Protein AF-A0A9E4MYZ8-F1 (afdb_monomer)

Foldseek 3Di:
DAELVPDDPVVNVVLVVVLVVVVVVDDDDPDPVVSVVVSQVVCVVVVYHHPPPPD

Secondary structure (DSSP, 8-state):
-EEGGGS-HHHHHHHHHHHHHHHHTS---S-HHHHHHHHHHHHHHTTEE------

Mean predicted aligned error: 5.53 Å

Solvent-accessible surface area (backbone atoms only — not comparable to full-atom values): 3368 Å² total; per-residue (Å²): 115,47,49,53,88,75,47,53,72,66,58,50,48,52,52,52,52,52,49,51,56,54,52,70,78,42,79,87,67,95,42,71,68,59,53,51,50,51,49,52,51,57,34,44,76,74,39,31,38,80,78,74,78,85,121

Structure (mmCIF, N/CA/C/O backbone):
data_AF-A0A9E4MYZ8-F1
#
_entry.id   AF-A0A9E4MYZ8-F1
#
loop_
_atom_site.group_PDB
_atom_site.id
_atom_site.type_symbol
_atom_site.label_atom_id
_atom_site.label_alt_id
_atom_site.label_comp_id
_atom_site.label_asym_id
_atom_site.label_entity_id
_atom_site.label_seq_id
_atom_site.pdbx_PDB_ins_code
_atom_site.Cartn_x
_atom_site.Cartn_y
_atom_site.Cartn_z
_atom_site.occupancy
_atom_site.B_iso_or_equiv
_atom_site.auth_seq_id
_atom_site.auth_comp_id
_atom_site.auth_asym_id
_atom_site.auth_atom_id
_atom_site.pdbx_PDB_model_num
ATOM 1 N N . MET A 1 1 ? -13.710 1.789 0.216 1.00 68.50 1 MET A N 1
ATOM 2 C CA . MET A 1 1 ? -12.248 1.938 0.086 1.00 68.50 1 MET A CA 1
ATOM 3 C C . MET A 1 1 ? -11.733 2.334 1.460 1.00 68.50 1 MET A C 1
ATOM 5 O O . MET A 1 1 ? -12.284 3.266 2.032 1.00 68.50 1 MET A O 1
ATOM 9 N N . ILE A 1 2 ? -10.813 1.568 2.044 1.00 86.38 2 ILE A N 1
ATOM 10 C CA . ILE A 1 2 ? -10.283 1.817 3.396 1.00 86.38 2 ILE A CA 1
ATOM 11 C C . ILE A 1 2 ? -9.279 2.964 3.302 1.00 86.38 2 ILE A C 1
ATOM 13 O O . ILE A 1 2 ? -8.497 3.004 2.354 1.00 86.38 2 ILE A O 1
A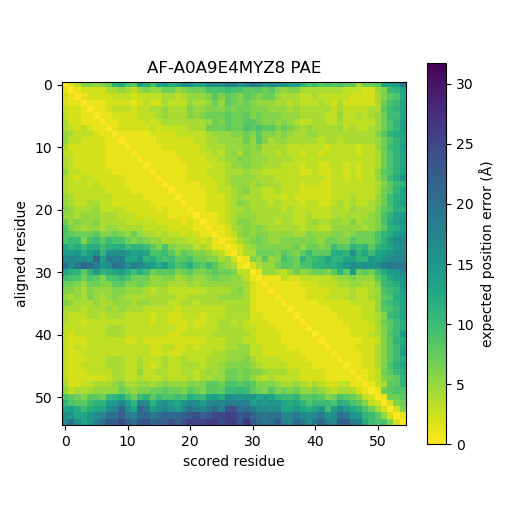TOM 17 N N . LYS A 1 3 ? -9.283 3.913 4.239 1.00 87.88 3 LYS A N 1
ATOM 18 C CA . LYS A 1 3 ? -8.273 4.975 4.219 1.00 87.88 3 LYS A CA 1
ATOM 19 C C . LYS A 1 3 ? -6.977 4.469 4.831 1.00 87.88 3 LYS A C 1
ATOM 21 O O . LYS A 1 3 ? -6.998 3.831 5.881 1.00 87.88 3 LYS A O 1
ATOM 26 N N . TRP A 1 4 ? -5.849 4.794 4.212 1.00 86.75 4 TRP A N 1
ATOM 27 C CA . TRP A 1 4 ? -4.535 4.446 4.750 1.00 86.75 4 TRP A CA 1
ATOM 28 C C . TRP A 1 4 ? -4.358 4.933 6.196 1.00 86.75 4 TRP A C 1
ATOM 30 O O . TRP A 1 4 ? -3.889 4.183 7.042 1.00 86.75 4 TRP A O 1
ATOM 40 N N . GLU A 1 5 ? -4.811 6.150 6.499 1.00 87.06 5 GLU A N 1
ATOM 41 C CA . GLU A 1 5 ? -4.768 6.750 7.842 1.00 87.06 5 GLU A CA 1
ATOM 42 C C . GLU A 1 5 ? -5.574 5.977 8.902 1.00 87.06 5 GLU A C 1
ATOM 44 O O . GLU A 1 5 ? -5.260 6.056 10.084 1.00 87.06 5 GLU A O 1
ATOM 49 N N . THR A 1 6 ? -6.583 5.208 8.480 1.00 89.75 6 THR A N 1
ATOM 50 C CA . THR A 1 6 ? -7.424 4.392 9.372 1.00 89.75 6 THR A CA 1
ATOM 51 C C . THR A 1 6 ? -6.851 3.001 9.623 1.00 89.75 6 THR A C 1
ATOM 53 O O . THR A 1 6 ? -7.368 2.278 10.468 1.00 89.75 6 THR A O 1
ATOM 56 N N . LEU A 1 7 ? -5.800 2.608 8.894 1.00 88.44 7 LEU A N 1
ATOM 57 C CA . LEU A 1 7 ? -5.116 1.341 9.122 1.00 88.44 7 LEU A CA 1
ATOM 58 C C . LEU A 1 7 ? -4.249 1.432 10.373 1.00 88.44 7 LEU A C 1
ATOM 60 O O . LEU A 1 7 ? -3.477 2.382 10.531 1.00 88.44 7 LEU A O 1
ATOM 64 N N . ASP A 1 8 ? -4.299 0.386 11.192 1.00 92.25 8 ASP A N 1
ATOM 65 C CA . ASP A 1 8 ? -3.357 0.193 12.283 1.00 92.25 8 ASP A CA 1
ATOM 66 C C . ASP A 1 8 ? -1.911 0.258 11.801 1.00 92.25 8 ASP A C 1
ATOM 68 O O . ASP A 1 8 ? -1.563 -0.136 10.682 1.00 92.25 8 ASP A O 1
ATOM 72 N N . ARG A 1 9 ? -1.034 0.709 12.697 1.00 88.75 9 ARG A N 1
ATOM 73 C CA . ARG A 1 9 ? 0.394 0.850 12.412 1.00 88.75 9 ARG A CA 1
ATOM 74 C C . ARG A 1 9 ? 1.019 -0.457 11.924 1.00 88.75 9 ARG A C 1
ATOM 76 O O . ARG A 1 9 ? 1.851 -0.427 11.026 1.00 88.75 9 ARG A O 1
ATOM 83 N N . ASP A 1 10 ? 0.593 -1.582 12.489 1.00 93.38 10 ASP A N 1
ATOM 84 C CA . ASP A 1 10 ? 1.060 -2.915 12.102 1.00 93.38 10 ASP A CA 1
ATOM 85 C C . ASP A 1 10 ? 0.639 -3.267 10.665 1.00 93.38 10 ASP A C 1
ATOM 87 O O . ASP A 1 10 ? 1.467 -3.654 9.841 1.00 93.38 10 ASP A O 1
ATOM 91 N N . ALA A 1 11 ? -0.621 -2.993 10.309 1.00 90.62 11 ALA A N 1
ATOM 92 C CA . ALA A 1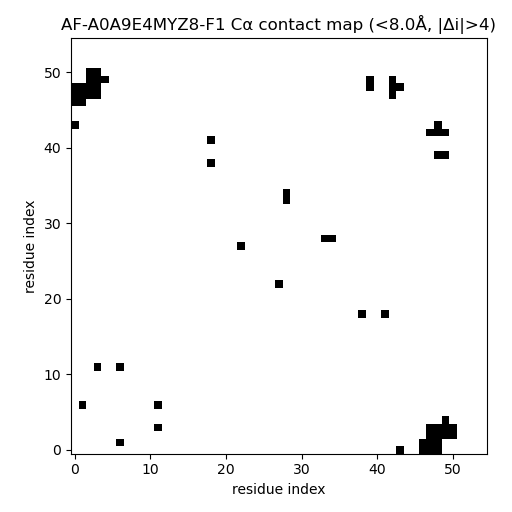 11 ? -1.124 -3.180 8.951 1.00 90.62 11 ALA A CA 1
ATOM 93 C C . ALA A 1 11 ? -0.392 -2.283 7.938 1.00 90.62 11 ALA A C 1
ATOM 95 O O . ALA A 1 11 ? -0.036 -2.735 6.850 1.00 90.62 11 ALA A O 1
ATOM 96 N N . GLN A 1 12 ? -0.111 -1.027 8.298 1.00 90.50 12 GLN A N 1
ATOM 97 C CA . GLN A 1 12 ? 0.675 -0.118 7.459 1.00 90.50 12 GLN A CA 1
ATOM 98 C C . GLN A 1 12 ? 2.113 -0.610 7.244 1.00 90.50 12 GLN A C 1
ATOM 100 O O . GLN A 1 12 ? 2.645 -0.494 6.137 1.00 90.50 12 GLN A O 1
ATOM 105 N N . ILE A 1 13 ? 2.755 -1.147 8.288 1.00 92.50 13 ILE A N 1
ATOM 106 C CA . ILE A 1 13 ? 4.103 -1.724 8.194 1.00 92.50 13 ILE A CA 1
ATOM 107 C C . ILE A 1 13 ? 4.076 -2.934 7.265 1.00 92.50 13 ILE A C 1
ATOM 109 O O . ILE A 1 13 ? 4.821 -2.954 6.287 1.00 92.50 13 ILE A O 1
ATOM 113 N N . LYS A 1 14 ? 3.145 -3.864 7.483 1.00 92.56 14 LYS A N 1
ATOM 114 C CA . LYS A 1 14 ? 3.006 -5.068 6.662 1.00 92.56 14 LYS A CA 1
ATOM 115 C C . LYS A 1 14 ? 2.796 -4.745 5.182 1.00 92.56 14 LYS A C 1
ATOM 117 O O . LYS A 1 14 ? 3.449 -5.325 4.321 1.00 92.56 14 LYS A O 1
ATOM 122 N N . LEU A 1 15 ? 1.957 -3.754 4.875 1.00 91.12 15 LEU A N 1
ATOM 123 C CA . LEU A 1 15 ? 1.739 -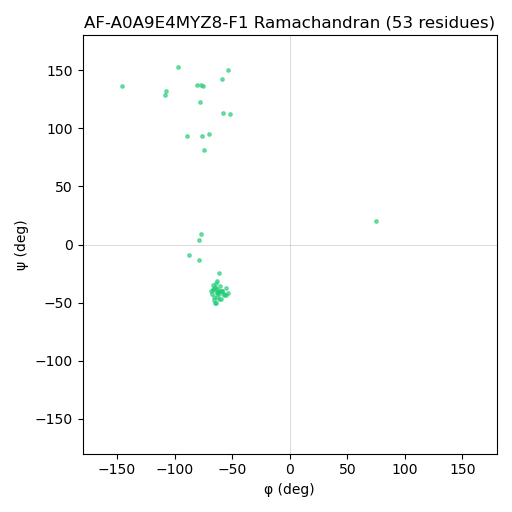3.294 3.500 1.00 91.12 15 LEU A CA 1
ATOM 124 C C . LEU A 1 15 ? 2.994 -2.671 2.877 1.00 91.12 15 LEU A C 1
ATOM 126 O O . LEU A 1 15 ? 3.238 -2.843 1.685 1.00 91.12 15 LEU A O 1
ATOM 130 N N . ARG A 1 16 ? 3.805 -1.949 3.659 1.00 89.50 16 ARG A N 1
ATOM 131 C CA . ARG A 1 16 ? 5.089 -1.407 3.189 1.00 89.50 16 ARG A CA 1
ATOM 132 C C . ARG A 1 16 ? 6.110 -2.506 2.917 1.00 89.50 16 ARG A C 1
ATOM 134 O O . ARG A 1 16 ? 6.830 -2.403 1.927 1.00 89.50 16 ARG A O 1
ATOM 141 N N . GLU A 1 17 ? 6.168 -3.530 3.762 1.00 92.94 17 GLU A N 1
ATOM 142 C CA . GLU A 1 17 ? 7.036 -4.694 3.564 1.00 92.94 17 GLU A CA 1
ATOM 143 C C . GLU A 1 17 ? 6.620 -5.480 2.318 1.00 92.94 17 GLU A C 1
ATOM 145 O O . GLU A 1 17 ? 7.442 -5.699 1.429 1.00 92.94 17 GLU A O 1
ATOM 150 N N . GLU A 1 18 ? 5.330 -5.809 2.187 1.00 91.62 18 GLU A N 1
ATOM 151 C CA . GLU A 1 18 ? 4.774 -6.456 0.992 1.00 91.62 18 GLU A CA 1
ATOM 152 C C . GLU A 1 18 ? 5.064 -5.645 -0.279 1.00 91.62 18 GLU A C 1
ATOM 154 O O . GLU A 1 18 ? 5.469 -6.207 -1.297 1.00 91.62 18 GLU A O 1
ATOM 159 N N . PHE A 1 19 ? 4.906 -4.319 -0.229 1.00 88.94 19 PHE A N 1
ATOM 160 C CA . PHE A 1 19 ? 5.237 -3.461 -1.362 1.00 88.94 19 PHE A CA 1
ATOM 161 C C . PHE A 1 19 ? 6.739 -3.444 -1.668 1.00 88.94 19 PHE A C 1
ATOM 163 O O . PHE A 1 19 ? 7.124 -3.384 -2.833 1.00 88.94 19 PHE A O 1
ATOM 170 N N . GLY A 1 20 ? 7.597 -3.527 -0.648 1.00 87.12 20 GLY A N 1
ATOM 171 C CA . GLY A 1 20 ? 9.042 -3.683 -0.812 1.00 87.12 20 GLY A CA 1
ATOM 172 C C . GLY A 1 20 ? 9.399 -4.959 -1.573 1.00 87.12 20 GLY A C 1
ATOM 173 O O . GLY A 1 20 ? 10.148 -4.894 -2.545 1.00 87.12 20 GLY A O 1
ATOM 174 N N . HIS A 1 21 ? 8.794 -6.089 -1.202 1.00 88.19 21 HIS A N 1
ATOM 175 C CA . HIS A 1 21 ? 8.946 -7.351 -1.932 1.00 88.19 21 HIS A CA 1
ATOM 176 C C . HIS A 1 21 ? 8.394 -7.267 -3.357 1.00 88.19 21 HIS A C 1
ATOM 178 O O . HIS A 1 21 ? 9.029 -7.731 -4.297 1.00 88.19 21 HIS A O 1
ATOM 184 N N . HIS A 1 22 ? 7.235 -6.634 -3.542 1.00 86.50 22 HIS A N 1
ATOM 185 C CA . HIS A 1 22 ? 6.665 -6.429 -4.869 1.00 86.50 22 HIS A CA 1
ATOM 186 C C . HIS A 1 22 ? 7.582 -5.573 -5.757 1.00 86.50 22 HIS A C 1
ATOM 188 O O . HIS A 1 22 ? 7.781 -5.890 -6.927 1.00 86.50 22 HIS A O 1
ATOM 194 N N . LEU A 1 23 ? 8.204 -4.530 -5.204 1.00 84.00 23 LEU A N 1
ATOM 195 C CA . LEU A 1 23 ? 9.168 -3.700 -5.925 1.00 84.00 23 LEU A CA 1
ATOM 196 C C . LEU A 1 23 ? 10.425 -4.452 -6.350 1.00 84.00 23 LEU A C 1
ATOM 198 O O . LEU A 1 23 ? 10.953 -4.133 -7.408 1.00 84.00 23 LEU A O 1
ATOM 202 N N . ASP A 1 24 ? 10.882 -5.423 -5.562 1.00 84.06 24 ASP A N 1
ATOM 203 C CA . ASP A 1 24 ? 12.033 -6.264 -5.911 1.00 84.06 24 ASP A CA 1
ATOM 204 C C . ASP A 1 24 ? 11.767 -7.098 -7.177 1.00 84.06 24 ASP A C 1
ATOM 206 O O . ASP A 1 24 ? 12.654 -7.309 -7.999 1.00 84.06 24 ASP A O 1
ATOM 210 N N . THR A 1 25 ? 10.505 -7.486 -7.400 1.00 83.75 25 THR A N 1
ATOM 211 C CA . THR A 1 25 ? 10.079 -8.196 -8.621 1.00 83.75 25 THR A CA 1
ATOM 212 C C . THR A 1 25 ? 9.888 -7.286 -9.835 1.00 83.75 25 THR A C 1
ATOM 214 O O . THR A 1 25 ? 9.746 -7.768 -10.960 1.00 83.75 25 THR A O 1
ATOM 217 N N . LEU A 1 26 ? 9.856 -5.968 -9.631 1.00 80.50 26 LEU A N 1
ATOM 218 C CA . LEU A 1 26 ? 9.601 -4.995 -10.682 1.00 80.50 26 LEU A CA 1
ATOM 219 C C . LEU A 1 26 ? 10.908 -4.414 -11.232 1.00 80.50 26 LEU A C 1
ATOM 221 O O . LEU A 1 26 ? 11.899 -4.290 -10.514 1.00 80.50 26 LEU A O 1
ATOM 225 N N . PRO A 1 27 ? 10.918 -3.973 -12.504 1.00 79.81 27 PRO A N 1
ATOM 226 C CA . PRO A 1 27 ? 12.083 -3.304 -13.059 1.00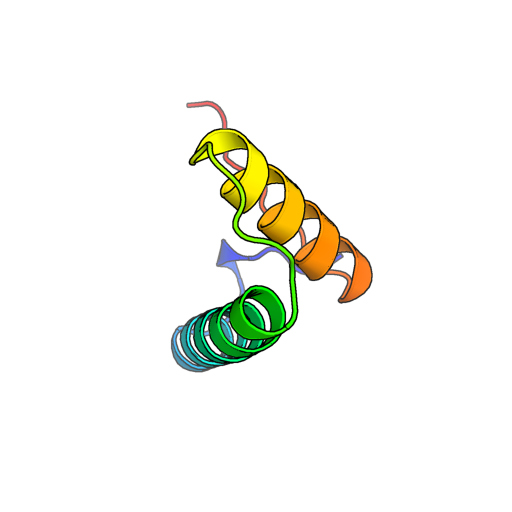 79.81 27 PRO A CA 1
ATOM 227 C C . PRO A 1 27 ? 12.411 -2.047 -12.239 1.00 79.81 27 PRO A C 1
ATOM 229 O O . PRO A 1 27 ? 11.479 -1.339 -11.819 1.00 79.81 27 PRO A O 1
ATOM 232 N N . PRO A 1 28 ? 13.709 -1.744 -12.041 1.00 74.88 28 PRO A N 1
ATOM 233 C CA . PRO A 1 28 ? 14.144 -0.609 -11.244 1.00 74.88 28 PRO A CA 1
ATOM 234 C C . PRO A 1 28 ? 13.559 0.677 -11.828 1.00 74.88 28 PRO A C 1
ATOM 236 O O . PRO A 1 28 ? 13.873 1.086 -12.945 1.00 74.88 28 PRO A O 1
ATOM 239 N N . THR A 1 29 ? 12.665 1.318 -11.079 1.00 74.38 29 THR A N 1
ATOM 240 C CA . THR A 1 29 ? 12.100 2.606 -11.478 1.00 74.38 29 THR A CA 1
ATOM 241 C C . THR A 1 29 ? 13.117 3.695 -11.194 1.00 74.38 29 THR A C 1
ATOM 243 O O . THR A 1 29 ? 13.509 3.886 -10.044 1.00 74.38 29 THR A O 1
ATOM 246 N N . CYS A 1 30 ? 13.501 4.455 -12.216 1.00 62.88 30 CYS A N 1
ATOM 247 C CA . CYS A 1 30 ? 14.522 5.494 -12.091 1.00 62.88 30 CYS A CA 1
ATOM 248 C C . CYS A 1 30 ? 14.013 6.787 -11.410 1.00 62.88 30 CYS A C 1
ATOM 250 O O . CYS A 1 30 ? 14.707 7.801 -11.404 1.00 62.88 30 CYS A O 1
ATOM 252 N N . SER A 1 31 ? 12.798 6.807 -10.847 1.00 79.38 31 SER A N 1
ATOM 253 C CA . SER A 1 31 ? 12.221 8.007 -10.226 1.00 79.38 31 SER A CA 1
ATOM 254 C C . SER A 1 31 ? 11.339 7.682 -9.022 1.00 79.38 31 SER A C 1
ATOM 256 O O . SER A 1 31 ? 10.500 6.781 -9.066 1.00 79.38 31 SER A O 1
A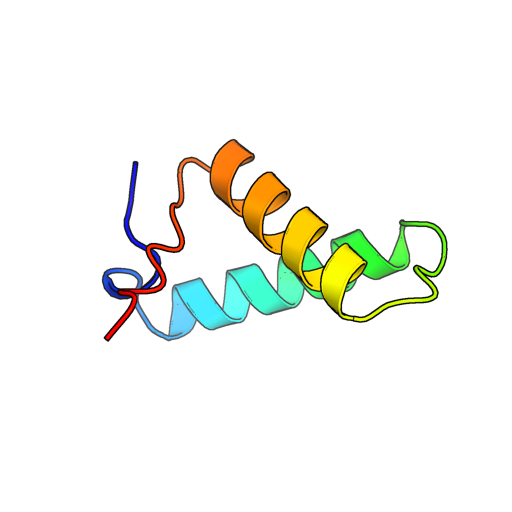TOM 258 N N . LEU A 1 32 ? 11.512 8.465 -7.953 1.00 79.88 32 LEU A N 1
ATOM 259 C CA . LEU A 1 32 ? 10.741 8.359 -6.711 1.00 79.88 32 LEU A CA 1
ATOM 260 C C . LEU A 1 32 ? 9.238 8.549 -6.951 1.00 79.88 32 LEU A C 1
ATOM 262 O O . LEU A 1 32 ? 8.437 7.803 -6.397 1.00 79.88 32 LEU A O 1
ATOM 266 N N . ASP A 1 33 ? 8.865 9.494 -7.815 1.00 82.31 33 ASP A N 1
ATOM 267 C CA . ASP A 1 33 ? 7.470 9.754 -8.187 1.00 82.31 33 ASP A CA 1
ATOM 268 C C . ASP A 1 33 ? 6.787 8.503 -8.767 1.00 82.31 33 ASP A C 1
ATOM 270 O O . ASP A 1 33 ? 5.707 8.108 -8.333 1.00 82.31 33 ASP A O 1
ATOM 274 N N . MET A 1 34 ? 7.493 7.782 -9.640 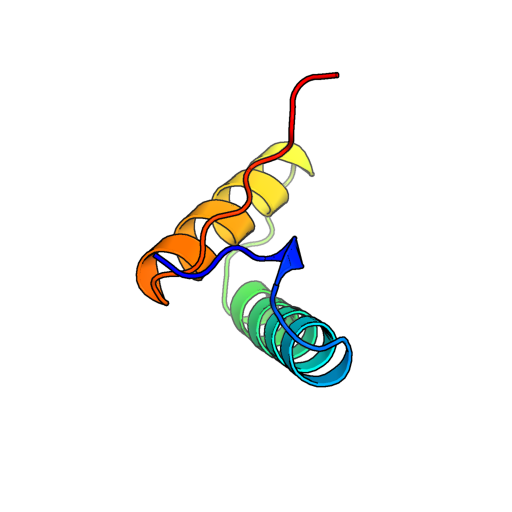1.00 84.38 34 MET A N 1
ATOM 275 C CA . MET A 1 34 ? 7.012 6.544 -10.254 1.00 84.38 34 MET A CA 1
ATOM 276 C C . MET A 1 34 ? 6.810 5.427 -9.217 1.00 84.38 34 MET A C 1
ATOM 278 O O . MET A 1 34 ? 5.836 4.676 -9.283 1.00 84.38 34 MET A O 1
ATOM 282 N N . LYS A 1 35 ? 7.696 5.343 -8.216 1.00 82.88 35 LYS A N 1
ATOM 283 C CA . LYS A 1 35 ? 7.560 4.418 -7.080 1.00 82.88 35 LYS A CA 1
ATOM 284 C C . LYS A 1 35 ? 6.356 4.779 -6.203 1.00 82.88 35 LYS A C 1
ATOM 286 O O . LYS A 1 35 ? 5.635 3.884 -5.770 1.00 82.88 35 LYS A O 1
ATOM 291 N N . VAL A 1 36 ? 6.100 6.070 -5.984 1.00 85.00 36 VAL A N 1
ATOM 292 C CA . VAL A 1 36 ? 4.919 6.555 -5.249 1.00 85.00 36 VAL A CA 1
ATOM 293 C C . VAL A 1 36 ? 3.629 6.278 -6.024 1.00 85.00 36 VAL A C 1
ATOM 295 O O . VAL A 1 36 ? 2.656 5.826 -5.424 1.00 85.00 36 VAL A O 1
ATOM 298 N N . ALA A 1 37 ? 3.609 6.496 -7.340 1.00 86.94 37 ALA A N 1
ATOM 299 C CA . ALA A 1 37 ? 2.462 6.188 -8.191 1.00 86.94 37 ALA A CA 1
ATOM 300 C C . ALA A 1 37 ? 2.130 4.687 -8.167 1.00 86.94 37 ALA A C 1
ATOM 302 O O . ALA A 1 37 ? 0.987 4.326 -7.895 1.00 86.94 37 ALA A O 1
ATOM 303 N N . ARG A 1 38 ? 3.140 3.816 -8.323 1.00 87.94 38 ARG A N 1
ATOM 304 C CA . ARG A 1 38 ? 2.975 2.358 -8.191 1.00 87.94 38 ARG A CA 1
ATOM 305 C C . ARG A 1 38 ? 2.464 1.949 -6.815 1.00 87.94 38 ARG A C 1
ATOM 307 O O . ARG A 1 38 ? 1.609 1.081 -6.728 1.00 87.94 38 ARG A O 1
ATOM 314 N N . PHE A 1 39 ? 2.945 2.585 -5.745 1.00 88.12 39 PHE A N 1
ATOM 315 C CA . PHE A 1 39 ? 2.456 2.292 -4.397 1.00 88.12 39 PHE A CA 1
ATOM 316 C C . PHE A 1 39 ? 0.978 2.640 -4.237 1.00 88.12 39 PHE A C 1
ATOM 318 O O . PHE A 1 39 ? 0.204 1.848 -3.708 1.00 88.12 39 PHE A O 1
ATOM 325 N N . LYS A 1 40 ? 0.572 3.818 -4.723 1.00 87.81 40 LYS A N 1
ATOM 326 C CA . LYS A 1 40 ? -0.828 4.259 -4.696 1.00 87.81 40 LYS A CA 1
ATOM 327 C C . LYS A 1 40 ? -1.727 3.324 -5.504 1.00 87.81 40 LYS A C 1
ATOM 329 O O . LYS A 1 40 ? -2.817 2.999 -5.046 1.00 87.81 40 LYS A O 1
ATOM 334 N N . GLU A 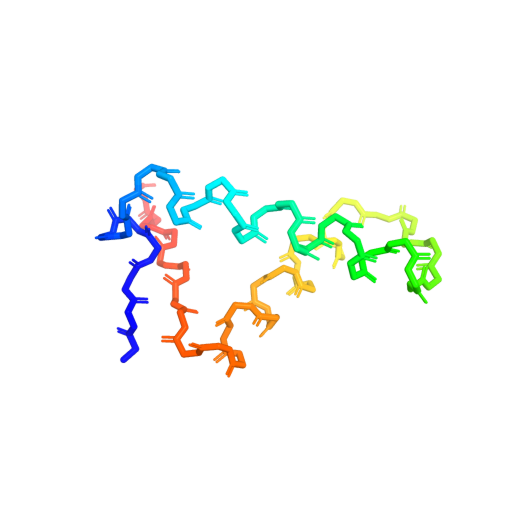1 41 ? -1.274 2.896 -6.678 1.00 88.88 41 GLU A N 1
ATOM 335 C CA . GLU A 1 41 ? -2.013 1.968 -7.536 1.00 88.88 41 GLU A CA 1
ATOM 336 C C . GLU A 1 41 ? -2.147 0.586 -6.884 1.00 88.88 41 GLU A C 1
ATOM 338 O O . GLU A 1 41 ? -3.261 0.096 -6.724 1.00 88.88 41 GLU A O 1
ATOM 343 N N . TRP A 1 42 ? -1.049 0.038 -6.365 1.00 90.44 42 TRP A N 1
ATOM 344 C CA . TRP A 1 42 ? -1.027 -1.236 -5.642 1.00 90.44 42 TRP A CA 1
ATOM 345 C C . TRP A 1 42 ? -1.936 -1.235 -4.401 1.00 90.44 42 TRP A C 1
ATOM 347 O O . TRP A 1 42 ? -2.654 -2.197 -4.126 1.00 90.44 42 TRP A O 1
ATOM 357 N N . LEU A 1 43 ? -1.969 -0.127 -3.654 1.00 90.56 43 LEU A N 1
ATOM 358 C CA . LEU A 1 43 ? -2.904 0.033 -2.539 1.00 90.56 43 LEU A CA 1
ATOM 359 C C . LEU A 1 43 ? -4.356 0.111 -3.012 1.00 90.56 43 LEU A C 1
ATOM 361 O O . LEU A 1 43 ? -5.234 -0.475 -2.377 1.00 90.56 43 LEU A O 1
ATOM 365 N N . ARG A 1 44 ? -4.617 0.778 -4.141 1.00 90.25 44 ARG A N 1
ATOM 366 C CA . ARG A 1 44 ? -5.956 0.870 -4.729 1.00 90.25 44 ARG A CA 1
ATOM 367 C C . ARG A 1 44 ? -6.486 -0.496 -5.155 1.00 90.25 44 ARG A C 1
ATOM 369 O O . ARG A 1 44 ? -7.666 -0.754 -4.930 1.00 90.25 44 ARG A O 1
ATOM 376 N N . GLU A 1 45 ? -5.638 -1.373 -5.690 1.00 90.19 45 GLU A N 1
ATOM 377 C CA . GLU A 1 45 ? -5.997 -2.767 -5.995 1.00 90.19 45 GLU A CA 1
ATOM 378 C C . GLU A 1 45 ? -6.414 -3.544 -4.739 1.00 90.19 45 GLU A C 1
ATOM 380 O O . GLU A 1 45 ? -7.364 -4.323 -4.770 1.00 90.19 45 GLU A O 1
ATOM 385 N N . LYS A 1 46 ? -5.777 -3.265 -3.596 1.00 88.12 46 LYS A N 1
ATOM 386 C CA . LYS A 1 46 ? -6.167 -3.806 -2.282 1.00 88.12 46 LYS A CA 1
ATOM 387 C C . LYS A 1 46 ? -7.369 -3.087 -1.649 1.00 88.12 46 LYS A C 1
ATOM 389 O O . LYS A 1 46 ? -7.747 -3.393 -0.520 1.00 88.12 46 LYS A O 1
ATOM 394 N N . GLY A 1 47 ? -7.982 -2.130 -2.350 1.00 90.50 47 GLY A N 1
ATOM 395 C CA . GLY A 1 47 ? -9.127 -1.362 -1.863 1.00 90.50 47 GLY A CA 1
ATOM 396 C C . GLY A 1 47 ? -8.768 -0.293 -0.827 1.00 90.50 47 GLY A C 1
ATOM 397 O O . GLY A 1 47 ? -9.654 0.146 -0.087 1.00 90.50 47 GLY A O 1
ATOM 398 N N . ILE A 1 48 ? -7.501 0.128 -0.772 1.00 90.81 48 ILE A N 1
ATOM 399 C CA . ILE A 1 48 ? -6.963 1.118 0.164 1.00 90.81 48 ILE A CA 1
ATOM 400 C C . ILE A 1 48 ? -6.6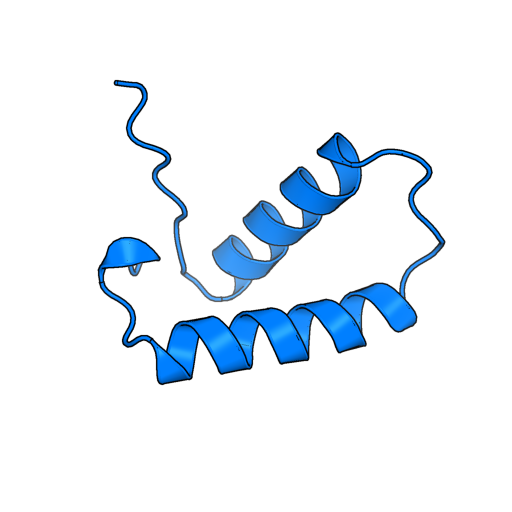80 2.429 -0.578 1.00 90.81 48 ILE A C 1
ATOM 402 O O . ILE A 1 48 ? -6.051 2.444 -1.633 1.00 90.81 48 ILE A O 1
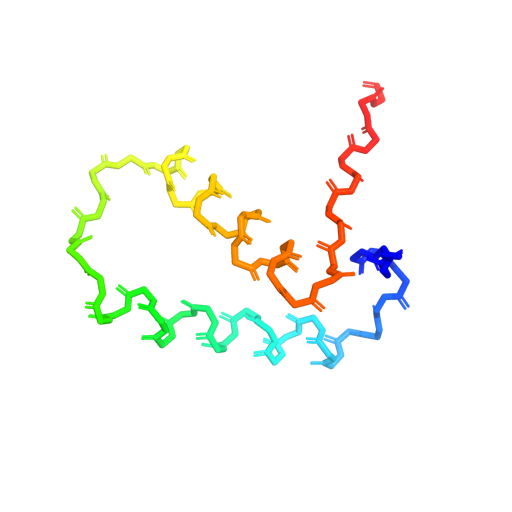ATOM 406 N N . SER A 1 49 ? -7.123 3.548 -0.012 1.00 87.19 49 SER A N 1
ATOM 407 C CA . SER A 1 49 ? -6.908 4.897 -0.548 1.00 87.19 49 SER A CA 1
ATOM 408 C C . SER A 1 49 ? -5.914 5.650 0.314 1.00 87.19 49 SER A C 1
ATOM 410 O O . SER A 1 49 ? -6.104 5.769 1.524 1.00 87.19 49 SER A O 1
ATOM 412 N N . ILE A 1 50 ? -4.891 6.216 -0.322 1.00 80.56 50 ILE A N 1
ATOM 413 C CA . ILE A 1 50 ? -4.108 7.295 0.272 1.00 80.56 50 ILE A CA 1
ATOM 414 C C . ILE A 1 50 ? -4.796 8.601 -0.131 1.00 80.56 50 ILE A C 1
ATOM 416 O O . ILE A 1 50 ? -4.525 9.140 -1.206 1.00 80.56 50 ILE A O 1
ATOM 420 N N . GLU A 1 51 ? -5.693 9.104 0.714 1.00 70.19 51 GLU A N 1
ATOM 421 C CA . GLU A 1 51 ? -6.075 10.512 0.654 1.00 70.19 51 GLU A CA 1
ATOM 422 C C . GLU A 1 51 ? -4.920 11.297 1.276 1.00 70.19 51 GLU A C 1
ATOM 424 O O . GLU A 1 51 ? -4.802 11.415 2.488 1.00 70.19 51 GLU A O 1
ATOM 429 N N . MET A 1 52 ? -3.984 11.770 0.450 1.00 59.66 52 MET A N 1
ATOM 430 C CA . MET A 1 52 ? -3.101 12.836 0.914 1.00 59.66 52 MET A CA 1
ATOM 431 C C . MET A 1 52 ? -3.991 14.072 1.001 1.00 59.66 52 MET A C 1
ATOM 433 O O . MET A 1 52 ? -4.251 14.689 -0.033 1.00 59.66 52 MET A O 1
ATOM 437 N N . GLU A 1 53 ? -4.530 14.370 2.187 1.00 48.66 53 GLU A N 1
ATOM 438 C CA . GLU A 1 53 ? -5.204 15.644 2.420 1.00 48.66 53 GLU A CA 1
ATOM 439 C C . GLU A 1 53 ? -4.242 16.746 1.976 1.00 48.66 53 GLU A C 1
ATOM 441 O O . GLU A 1 53 ? -3.138 16.907 2.502 1.00 48.66 53 GLU A O 1
ATOM 446 N N . LYS A 1 54 ? -4.630 17.433 0.903 1.00 45.50 54 LYS A N 1
ATOM 447 C CA . LYS A 1 54 ? -3.925 18.590 0.374 1.00 45.50 54 LYS A CA 1
ATOM 448 C C . LYS A 1 54 ? -4.236 19.730 1.347 1.00 45.50 54 LYS A C 1
ATOM 450 O O . LYS A 1 54 ? -5.208 20.450 1.142 1.00 45.50 54 LYS A O 1
ATOM 455 N N . GLY A 1 55 ? -3.499 19.769 2.457 1.00 38.28 55 GLY A N 1
ATOM 456 C CA . GLY A 1 55 ? -3.493 20.890 3.398 1.00 38.28 55 GLY A CA 1
ATOM 457 C C . GLY A 1 55 ? -2.897 22.136 2.765 1.00 38.28 55 GLY A C 1
ATOM 458 O O . GLY A 1 55 ? -1.946 21.982 1.962 1.00 38.28 55 GLY A O 1
#

pLDDT: mean 83.09, std 11.79, range [38.28, 93.38]

Radius of gyration: 11.65 Å; Cα contacts (8 Å, |Δi|>4): 30; chains: 1; bounding box: 27×29×26 Å

Sequence (55 aa):
MIKWETLDRDAQIKLREEFGHHLDTLPPTCSLDMKVARFKEWLREKGISIEMEKG

Organism: NCBI:txid2792787